Protein AF-A0A151JVS9-F1 (afdb_monomer_lite)

InterPro domains:
  IPR058912 Helix-turn-helix domain, animal [PF26215] (2-55)

pLDDT: mean 80.03, std 19.11, range [36.69, 97.94]

Structure (mmCIF, N/CA/C/O backbone):
data_AF-A0A151JVS9-F1
#
_entry.id   AF-A0A151JVS9-F1
#
loop_
_atom_site.group_PDB
_atom_site.id
_atom_site.type_symbol
_atom_site.label_atom_id
_atom_site.label_alt_id
_atom_site.label_comp_id
_atom_site.label_asym_id
_atom_site.label_entity_id
_atom_site.label_seq_id
_atom_site.pdbx_PDB_ins_code
_atom_site.Cartn_x
_atom_site.Cartn_y
_atom_site.Cartn_z
_atom_site.occupancy
_atom_site.B_iso_or_equiv
_atom_site.auth_seq_id
_atom_site.auth_comp_id
_atom_site.auth_asym_id
_atom_site.auth_atom_id
_atom_site.pdbx_PDB_model_num
ATOM 1 N N . MET A 1 1 ? -5.985 -6.217 -15.878 1.00 60.66 1 MET A N 1
ATOM 2 C CA . MET A 1 1 ? -4.630 -5.765 -15.450 1.00 60.66 1 MET A CA 1
ATOM 3 C C . MET A 1 1 ? -3.987 -4.834 -16.478 1.00 60.66 1 MET A C 1
ATOM 5 O O . MET A 1 1 ? -3.751 -5.251 -17.603 1.00 60.66 1 MET A O 1
ATOM 9 N N . SER A 1 2 ? -3.663 -3.590 -16.106 1.00 65.88 2 SER A N 1
ATOM 10 C CA . SER A 1 2 ? -2.927 -2.672 -16.995 1.00 65.88 2 SER A CA 1
ATOM 11 C C . SER A 1 2 ? -1.510 -3.186 -17.306 1.00 65.88 2 SER A C 1
ATOM 13 O O . SER A 1 2 ? -0.849 -3.736 -16.423 1.00 65.88 2 SER A O 1
ATOM 15 N N . SER A 1 3 ? -1.021 -2.992 -18.534 1.00 77.00 3 SER A N 1
ATOM 16 C CA . SER A 1 3 ? 0.299 -3.479 -18.993 1.00 77.00 3 SER A CA 1
ATOM 17 C C . SER A 1 3 ? 1.478 -2.593 -18.564 1.00 77.00 3 SER A C 1
ATOM 19 O O . SER A 1 3 ? 2.569 -2.686 -19.120 1.00 77.00 3 SER A O 1
ATOM 21 N N . HIS A 1 4 ? 1.268 -1.700 -17.594 1.00 81.81 4 HIS A N 1
ATOM 22 C CA . HIS A 1 4 ? 2.304 -0.790 -17.117 1.00 81.81 4 HIS A CA 1
ATOM 23 C C . HIS A 1 4 ? 3.408 -1.533 -16.346 1.00 81.81 4 HIS A C 1
ATOM 25 O O . HIS A 1 4 ? 3.105 -2.491 -15.622 1.00 81.81 4 HIS A O 1
ATOM 31 N N . PRO A 1 5 ? 4.669 -1.065 -16.429 1.00 91.94 5 PRO A N 1
ATOM 32 C CA . PRO A 1 5 ? 5.775 -1.587 -15.638 1.00 91.94 5 PRO A CA 1
ATOM 33 C C . PRO A 1 5 ? 5.458 -1.669 -14.142 1.00 91.94 5 PRO A C 1
ATOM 35 O O . PRO A 1 5 ? 4.802 -0.792 -13.572 1.00 91.94 5 PRO A O 1
ATOM 38 N N . ILE A 1 6 ? 6.001 -2.692 -13.476 1.00 90.06 6 ILE A N 1
ATOM 39 C CA . ILE A 1 6 ? 5.784 -2.931 -12.040 1.00 90.06 6 ILE A CA 1
ATOM 40 C C . ILE A 1 6 ? 6.189 -1.724 -11.173 1.00 90.06 6 ILE A C 1
ATOM 42 O O . ILE A 1 6 ? 5.555 -1.432 -10.160 1.00 90.06 6 ILE A O 1
ATOM 46 N N . SER A 1 7 ? 7.209 -0.973 -11.602 1.00 92.88 7 SER A N 1
ATOM 47 C CA . SER A 1 7 ? 7.677 0.245 -10.937 1.00 92.88 7 SER A CA 1
ATOM 48 C C . SER A 1 7 ? 6.619 1.348 -10.923 1.00 92.88 7 SER A C 1
ATOM 50 O O . SER A 1 7 ? 6.461 2.011 -9.900 1.00 92.88 7 SER A O 1
ATOM 52 N N . GLN A 1 8 ? 5.865 1.511 -12.014 1.00 92.25 8 GLN A N 1
ATOM 53 C CA . GLN A 1 8 ? 4.785 2.493 -12.106 1.00 92.25 8 GLN A CA 1
ATOM 54 C C . GLN A 1 8 ? 3.618 2.101 -11.202 1.00 92.25 8 GLN A C 1
ATOM 56 O O . GLN A 1 8 ? 3.137 2.922 -10.427 1.00 92.25 8 GLN A O 1
ATOM 61 N N . LYS A 1 9 ? 3.226 0.822 -11.225 1.00 92.44 9 LYS A N 1
ATOM 62 C CA . LYS A 1 9 ? 2.174 0.288 -10.346 1.00 92.44 9 LYS A CA 1
ATOM 63 C C . LYS A 1 9 ? 2.505 0.492 -8.870 1.00 92.44 9 LYS A C 1
ATOM 65 O O . LYS A 1 9 ? 1.663 0.934 -8.095 1.00 92.44 9 LYS A O 1
ATOM 70 N N . ARG A 1 10 ? 3.757 0.234 -8.488 1.00 95.12 10 ARG A N 1
ATOM 71 C CA . ARG A 1 10 ? 4.249 0.505 -7.134 1.00 95.12 10 ARG A CA 1
ATOM 72 C C . ARG A 1 10 ? 4.216 1.995 -6.792 1.00 95.12 10 ARG A C 1
ATOM 74 O O . ARG A 1 10 ? 3.854 2.344 -5.673 1.00 95.12 10 ARG A O 1
ATOM 81 N N . GLY A 1 11 ? 4.570 2.859 -7.744 1.00 96.00 11 GLY A N 1
ATOM 82 C CA . GLY A 1 11 ? 4.489 4.312 -7.585 1.00 96.00 11 GLY A CA 1
ATOM 83 C C . GLY A 1 11 ? 3.085 4.777 -7.196 1.00 96.00 11 GLY A C 1
ATOM 84 O O . GLY A 1 11 ? 2.949 5.532 -6.239 1.00 96.00 11 GLY A O 1
ATOM 85 N N . VAL A 1 12 ? 2.052 4.241 -7.854 1.00 96.06 12 VAL A N 1
ATOM 86 C CA . VAL A 1 12 ? 0.644 4.540 -7.534 1.00 96.06 12 VAL A CA 1
ATOM 87 C C . VAL A 1 12 ? 0.303 4.156 -6.092 1.00 96.06 12 VAL A C 1
ATOM 89 O O . VAL A 1 12 ? -0.253 4.967 -5.354 1.00 96.06 12 VAL A O 1
ATOM 92 N N . VAL A 1 13 ? 0.678 2.946 -5.659 1.00 96.44 13 VAL A N 1
ATOM 93 C CA . VAL A 1 13 ? 0.443 2.494 -4.274 1.00 96.44 13 VAL A CA 1
ATOM 94 C C . VAL A 1 13 ? 1.134 3.425 -3.274 1.00 96.44 13 VAL A C 1
ATOM 96 O O . VAL A 1 13 ? 0.528 3.840 -2.288 1.00 96.44 13 VAL A O 1
ATOM 99 N N . PHE A 1 14 ? 2.392 3.788 -3.532 1.00 95.94 14 PHE A N 1
ATOM 100 C CA . PHE A 1 14 ? 3.165 4.647 -2.633 1.00 95.94 14 PHE A CA 1
ATOM 101 C C . PHE A 1 14 ? 2.568 6.045 -2.527 1.00 95.94 14 PHE A C 1
ATOM 103 O O . PHE A 1 14 ? 2.431 6.551 -1.419 1.00 95.94 14 PHE A O 1
ATOM 110 N N . GLU A 1 15 ? 2.169 6.639 -3.647 1.00 96.19 15 GLU A N 1
ATOM 111 C CA . GLU A 1 15 ? 1.568 7.969 -3.670 1.00 96.19 15 GLU A CA 1
ATOM 112 C C . GLU A 1 15 ? 0.252 8.020 -2.880 1.00 96.19 15 GLU A C 1
ATOM 114 O O . GLU A 1 15 ? 0.025 8.954 -2.109 1.00 96.19 15 GLU A O 1
ATOM 119 N N . MET A 1 16 ? -0.605 7.004 -3.017 1.00 95.88 16 MET A N 1
ATOM 120 C CA . MET A 1 16 ? -1.864 6.921 -2.267 1.00 95.88 16 MET A CA 1
ATOM 121 C C . MET A 1 16 ? -1.632 6.798 -0.753 1.00 95.88 16 MET A C 1
ATOM 123 O O . MET A 1 16 ? -2.305 7.468 0.041 1.00 95.88 16 MET A O 1
ATOM 127 N N . ILE A 1 17 ? -0.662 5.972 -0.346 1.00 95.75 17 ILE A N 1
ATOM 128 C CA . ILE A 1 17 ? -0.288 5.813 1.064 1.00 95.75 17 ILE A CA 1
ATOM 129 C C . ILE A 1 17 ? 0.345 7.091 1.610 1.00 95.75 17 ILE A C 1
ATOM 131 O O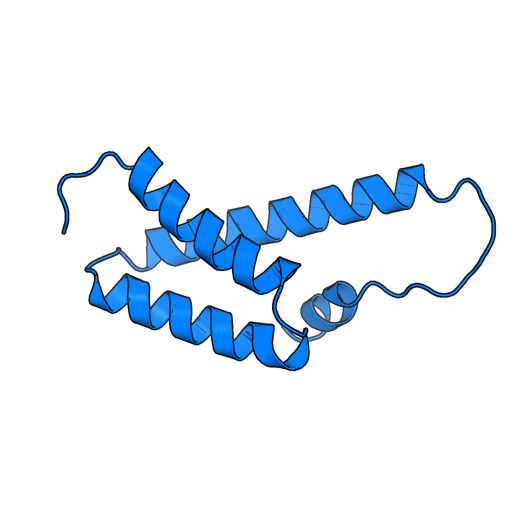 . ILE A 1 17 ? -0.042 7.540 2.684 1.00 95.75 17 ILE A O 1
ATOM 135 N N . ASP A 1 18 ? 1.253 7.718 0.864 1.00 93.56 18 ASP A N 1
ATOM 136 C CA . ASP A 1 18 ? 1.891 8.972 1.264 1.00 93.56 18 ASP A CA 1
ATOM 137 C C . ASP A 1 18 ? 0.858 10.067 1.494 1.00 93.56 18 ASP A C 1
ATOM 139 O O . ASP A 1 18 ? 0.847 10.692 2.549 1.00 93.56 18 ASP A O 1
ATOM 143 N N . ARG A 1 19 ? -0.066 10.273 0.551 1.00 93.06 19 ARG A N 1
ATOM 144 C CA . ARG A 1 19 ? -1.141 11.259 0.717 1.00 93.06 19 ARG A CA 1
ATOM 145 C C . ARG A 1 19 ? -1.971 10.977 1.967 1.00 93.06 19 ARG A C 1
ATOM 147 O O . ARG A 1 19 ? -2.265 11.898 2.721 1.00 93.06 19 ARG A O 1
ATOM 154 N N . THR A 1 20 ? -2.299 9.711 2.221 1.00 93.69 20 THR A N 1
ATOM 155 C CA . THR A 1 20 ? -3.054 9.326 3.420 1.00 93.69 20 THR A CA 1
ATOM 156 C C . THR A 1 20 ? -2.283 9.639 4.696 1.00 93.69 20 THR A C 1
ATOM 158 O O . THR A 1 20 ? -2.833 10.273 5.589 1.00 93.69 20 THR A O 1
ATOM 161 N N . VAL A 1 21 ? -1.013 9.247 4.774 1.00 89.12 21 VAL A N 1
ATOM 162 C CA . VAL A 1 21 ? -0.201 9.441 5.979 1.00 89.12 21 VAL A CA 1
ATOM 163 C C . VAL A 1 21 ? 0.133 10.913 6.200 1.00 89.12 21 VAL A C 1
ATOM 165 O O . VAL A 1 21 ? 0.057 11.366 7.330 1.00 89.12 21 VAL A O 1
ATOM 168 N N . PHE A 1 22 ? 0.484 11.672 5.161 1.00 87.25 22 PHE A N 1
ATOM 169 C CA . PHE A 1 22 ? 0.922 13.062 5.314 1.00 87.25 22 PHE A CA 1
ATOM 170 C C . PHE A 1 22 ? -0.232 14.062 5.446 1.00 87.25 22 PHE A C 1
ATOM 172 O O . PHE A 1 22 ? -0.087 15.044 6.168 1.00 87.25 22 PHE A O 1
ATOM 179 N N . TRP A 1 23 ? -1.352 13.851 4.746 1.00 85.94 23 TRP A N 1
ATOM 180 C CA . TRP A 1 23 ? -2.387 14.885 4.600 1.00 85.94 23 TRP A CA 1
ATOM 181 C C . TRP A 1 23 ? -3.671 14.571 5.358 1.00 85.94 23 TRP A C 1
ATOM 183 O O . TRP A 1 23 ? -4.396 15.491 5.735 1.00 85.94 23 TRP A O 1
ATOM 193 N N . ALA A 1 24 ? -3.994 13.295 5.579 1.00 85.69 24 ALA A N 1
ATOM 194 C CA . ALA A 1 24 ? -5.212 12.960 6.301 1.00 85.69 24 ALA A CA 1
ATOM 195 C C . ALA A 1 24 ? -5.003 13.086 7.815 1.00 85.69 24 ALA A C 1
ATOM 197 O O . ALA A 1 24 ? -3.942 12.771 8.352 1.00 85.69 24 ALA A O 1
ATOM 198 N N . HIS A 1 25 ? -6.056 13.493 8.522 1.00 87.19 25 HIS A N 1
ATOM 199 C CA . HIS A 1 25 ? -6.073 13.449 9.981 1.00 87.19 25 HIS A CA 1
ATOM 200 C C . HIS A 1 25 ? -5.990 11.981 10.463 1.00 87.19 25 HIS A C 1
ATOM 202 O O . HIS A 1 25 ? -6.687 11.138 9.884 1.00 87.19 25 HIS A O 1
ATOM 208 N N . PRO A 1 26 ? -5.230 11.655 11.533 1.00 86.12 26 PRO A N 1
ATOM 209 C CA . PRO A 1 26 ? -4.980 10.274 11.984 1.00 86.12 26 PRO A CA 1
ATOM 210 C C . PRO A 1 26 ? -6.241 9.421 12.139 1.00 86.12 26 PRO A C 1
ATOM 212 O O . PRO A 1 26 ? -6.277 8.259 11.745 1.00 86.12 26 PRO A O 1
ATOM 215 N N . LYS A 1 27 ? -7.320 10.032 12.641 1.00 89.38 27 LYS A N 1
ATOM 216 C CA . LYS A 1 27 ? -8.648 9.407 12.778 1.00 89.38 27 LYS A CA 1
ATOM 217 C C . LYS A 1 27 ? -9.164 8.745 11.487 1.00 89.38 27 LYS A C 1
ATOM 219 O O . LYS A 1 27 ? -9.959 7.813 11.560 1.00 89.38 27 LYS A O 1
ATOM 224 N N . PHE A 1 28 ? -8.751 9.228 10.317 1.00 90.50 28 PHE A N 1
ATOM 225 C CA . PHE A 1 28 ? -9.202 8.725 9.019 1.00 90.50 28 PHE A CA 1
ATOM 226 C C . PHE A 1 28 ? -8.196 7.800 8.335 1.00 90.50 28 PHE A C 1
ATOM 228 O O . PHE A 1 28 ? -8.522 7.249 7.289 1.00 90.50 28 PHE A O 1
ATOM 235 N N . HIS A 1 29 ? -7.003 7.587 8.898 1.00 88.88 29 HIS A N 1
ATOM 236 C CA . HIS A 1 29 ? -5.952 6.791 8.253 1.00 88.88 29 HIS A CA 1
ATOM 237 C C . HIS A 1 29 ? -6.408 5.366 7.963 1.00 88.88 29 HIS A C 1
ATOM 239 O O . HIS A 1 29 ? -6.344 4.940 6.814 1.00 88.88 29 HIS A O 1
ATOM 245 N N . SER A 1 30 ? -6.959 4.663 8.955 1.00 91.19 30 SER A N 1
ATOM 246 C CA . SER A 1 30 ? -7.428 3.284 8.773 1.00 91.19 30 SER A CA 1
ATOM 247 C C . SER A 1 30 ? -8.516 3.190 7.702 1.00 91.19 30 SER A C 1
ATOM 249 O O . SER A 1 30 ? -8.445 2.346 6.813 1.00 91.19 30 SER A O 1
ATOM 251 N N . LYS A 1 31 ? -9.490 4.110 7.727 1.00 95.38 31 LYS A N 1
ATOM 252 C CA . LYS A 1 31 ? -10.574 4.151 6.734 1.00 95.38 31 LYS A CA 1
ATOM 253 C C . LYS A 1 31 ? -10.048 4.452 5.326 1.00 95.38 31 LYS A C 1
ATOM 255 O O . LYS A 1 31 ? -10.496 3.837 4.364 1.00 95.38 31 LYS A O 1
ATOM 260 N N . ASN A 1 32 ? -9.086 5.363 5.208 1.00 94.81 32 ASN A N 1
ATOM 261 C CA . ASN A 1 32 ? -8.486 5.735 3.930 1.00 94.81 32 ASN A CA 1
ATOM 262 C C . ASN A 1 32 ? -7.621 4.604 3.358 1.00 94.81 32 ASN A C 1
ATOM 264 O O . ASN A 1 32 ? -7.666 4.362 2.156 1.00 94.81 32 ASN A O 1
ATOM 268 N N . ILE A 1 33 ? -6.888 3.870 4.200 1.00 94.56 33 ILE A N 1
ATOM 269 C CA . ILE A 1 33 ? -6.103 2.705 3.768 1.00 94.56 33 ILE A CA 1
ATOM 270 C C . ILE A 1 33 ? -7.026 1.589 3.268 1.00 94.56 33 ILE A C 1
ATOM 272 O O . ILE A 1 33 ? -6.766 1.031 2.205 1.00 94.56 33 ILE A O 1
ATOM 276 N N . ILE A 1 34 ? -8.131 1.305 3.968 1.00 96.88 34 ILE A N 1
ATOM 277 C CA . ILE A 1 34 ? -9.138 0.335 3.501 1.00 96.88 34 ILE A CA 1
ATOM 278 C C . ILE A 1 34 ? -9.689 0.756 2.134 1.00 96.88 34 ILE A C 1
ATOM 280 O O . ILE A 1 34 ? -9.695 -0.042 1.199 1.00 96.88 34 ILE A O 1
ATOM 284 N N . PHE A 1 35 ? -10.060 2.030 1.983 1.00 97.31 35 PHE A N 1
ATOM 285 C CA . PHE A 1 35 ? -10.543 2.568 0.711 1.00 97.31 35 PHE A CA 1
ATOM 286 C C . PHE A 1 35 ? -9.511 2.438 -0.426 1.00 97.31 35 PHE A C 1
ATOM 288 O O . PHE A 1 35 ? -9.868 2.117 -1.562 1.00 97.31 35 PHE A O 1
ATOM 295 N N . ILE A 1 36 ? -8.223 2.644 -0.133 1.00 96.94 36 ILE A N 1
ATOM 296 C CA . ILE A 1 36 ? -7.132 2.439 -1.097 1.00 96.94 36 ILE A CA 1
ATOM 297 C C . ILE A 1 36 ? -7.042 0.969 -1.510 1.00 96.94 36 ILE A C 1
ATOM 299 O O . ILE A 1 36 ? -6.968 0.688 -2.704 1.00 96.94 36 ILE A O 1
ATOM 303 N N . ILE A 1 37 ? -7.083 0.034 -0.556 1.00 97.50 37 ILE A N 1
ATOM 304 C CA . ILE A 1 37 ? -7.032 -1.407 -0.845 1.00 97.50 37 ILE A CA 1
ATOM 305 C C . ILE A 1 37 ? -8.209 -1.804 -1.739 1.00 97.50 37 ILE A C 1
ATOM 307 O O . ILE A 1 37 ? -7.997 -2.405 -2.789 1.00 97.50 37 ILE A O 1
ATOM 311 N N . GLU A 1 38 ? -9.433 -1.408 -1.384 1.00 97.94 38 GLU A N 1
ATOM 312 C CA . GLU A 1 38 ? -10.625 -1.670 -2.198 1.00 97.94 38 GLU A CA 1
ATOM 313 C C . GLU A 1 38 ? -10.491 -1.101 -3.616 1.00 97.94 38 GLU A C 1
ATOM 315 O O . GLU A 1 38 ? -10.855 -1.756 -4.594 1.00 97.94 38 GLU A O 1
ATOM 320 N N . THR A 1 39 ? -9.946 0.111 -3.741 1.00 97.19 39 THR A N 1
ATOM 321 C CA . THR A 1 39 ? -9.718 0.757 -5.038 1.00 97.19 39 THR A CA 1
ATOM 322 C C . THR A 1 39 ? -8.691 -0.010 -5.869 1.00 97.19 39 THR A C 1
ATOM 324 O O . THR A 1 39 ? -8.913 -0.232 -7.057 1.00 97.19 39 THR A O 1
ATOM 327 N N . LEU A 1 40 ? -7.584 -0.455 -5.273 1.00 96.00 40 LEU A N 1
ATOM 328 C CA . LEU A 1 40 ? -6.543 -1.213 -5.970 1.00 96.00 40 LEU A CA 1
ATOM 329 C C . LEU A 1 40 ? -7.040 -2.597 -6.403 1.00 96.00 40 LEU A C 1
ATOM 331 O O . LEU A 1 40 ? -6.803 -2.995 -7.543 1.00 96.00 40 LEU A O 1
ATOM 335 N N . VAL A 1 41 ? -7.797 -3.289 -5.546 1.00 96.69 41 VAL A N 1
ATOM 336 C CA . VAL A 1 41 ? -8.434 -4.573 -5.880 1.00 96.69 41 VAL A CA 1
ATOM 337 C C . VAL A 1 41 ? -9.399 -4.412 -7.056 1.00 96.69 41 VAL A C 1
ATOM 339 O O . VAL A 1 41 ? -9.340 -5.192 -8.002 1.00 96.69 41 VAL A O 1
ATOM 342 N N . LYS A 1 42 ? -10.220 -3.352 -7.064 1.00 96.75 42 LYS A N 1
ATOM 343 C CA . LYS A 1 42 ? -11.101 -3.019 -8.201 1.00 96.75 42 LYS A CA 1
ATOM 344 C C . LYS A 1 42 ? -10.343 -2.725 -9.503 1.00 96.75 42 LYS A C 1
ATOM 346 O O . LYS A 1 42 ? -10.945 -2.775 -10.568 1.00 96.75 42 LYS A O 1
ATOM 351 N N . ASN A 1 43 ? -9.048 -2.416 -9.430 1.00 93.62 43 ASN A N 1
ATOM 352 C CA . ASN A 1 43 ? -8.172 -2.176 -10.580 1.00 93.62 43 ASN A CA 1
ATOM 353 C C . ASN A 1 43 ? -7.304 -3.403 -10.942 1.00 93.62 43 ASN A C 1
ATOM 355 O O . ASN A 1 43 ? -6.266 -3.257 -11.596 1.00 93.62 43 ASN A O 1
ATOM 359 N N . ASP A 1 44 ? -7.706 -4.607 -10.518 1.00 94.44 44 ASP A N 1
ATOM 360 C CA . ASP A 1 44 ? -6.995 -5.876 -10.727 1.00 94.44 44 ASP A CA 1
ATOM 361 C C . ASP A 1 44 ? -5.554 -5.882 -10.191 1.00 94.44 44 ASP A C 1
ATOM 363 O O . ASP A 1 44 ? -4.657 -6.500 -10.779 1.00 94.44 44 ASP A O 1
ATOM 367 N N . TYR A 1 45 ? -5.274 -5.163 -9.104 1.00 95.00 45 TYR A N 1
ATOM 368 C CA . TYR A 1 45 ? -3.990 -5.325 -8.430 1.00 95.00 45 TYR A CA 1
ATOM 369 C C . TYR A 1 45 ? -4.022 -6.621 -7.602 1.00 95.00 45 TYR A C 1
ATOM 371 O O . TYR A 1 45 ? -4.975 -6.828 -6.849 1.00 95.00 45 TYR A O 1
ATOM 379 N N . PRO A 1 46 ? -2.999 -7.491 -7.700 1.00 95.75 46 PRO A N 1
ATOM 380 C CA . PRO A 1 46 ? -2.925 -8.690 -6.870 1.00 95.75 46 PRO A CA 1
ATOM 381 C C . PRO A 1 46 ? -2.860 -8.317 -5.387 1.00 95.75 46 PRO A C 1
ATOM 383 O O . PRO A 1 46 ? -2.122 -7.401 -5.023 1.00 95.75 46 PRO A O 1
ATOM 386 N N . LEU A 1 47 ? -3.592 -9.033 -4.531 1.00 95.94 47 LEU A N 1
ATOM 387 C CA . LEU A 1 47 ? -3.641 -8.739 -3.093 1.00 95.94 47 LEU A CA 1
ATOM 388 C C . LEU A 1 47 ? -2.255 -8.774 -2.445 1.00 95.94 47 LEU A C 1
ATOM 390 O O . LEU A 1 47 ? -1.896 -7.823 -1.756 1.00 95.94 47 LEU A O 1
ATOM 394 N N . ASP A 1 48 ? -1.457 -9.800 -2.740 1.00 96.38 48 ASP A N 1
ATOM 395 C CA . ASP A 1 48 ? -0.092 -9.927 -2.212 1.00 96.38 48 ASP A CA 1
ATOM 396 C C . ASP A 1 48 ? 0.757 -8.707 -2.586 1.00 96.38 48 ASP A C 1
ATOM 398 O O . ASP A 1 48 ? 1.387 -8.080 -1.738 1.00 96.38 48 ASP A O 1
ATOM 402 N N . PHE A 1 49 ? 0.663 -8.269 -3.847 1.00 95.56 49 PHE A N 1
ATOM 403 C CA . PHE A 1 49 ? 1.347 -7.068 -4.317 1.00 95.56 49 PHE A CA 1
ATOM 404 C C . PHE A 1 49 ? 0.902 -5.815 -3.551 1.00 95.56 49 PHE A C 1
ATOM 406 O O . PHE A 1 49 ? 1.738 -4.972 -3.218 1.00 95.56 49 PHE A O 1
ATOM 413 N N . ILE A 1 50 ? -0.396 -5.662 -3.278 1.00 96.50 50 ILE A N 1
ATOM 414 C CA . ILE A 1 50 ? -0.925 -4.521 -2.524 1.00 96.50 50 ILE A CA 1
ATOM 415 C C . ILE A 1 50 ? -0.365 -4.538 -1.098 1.00 96.50 50 ILE A C 1
ATOM 417 O O . ILE A 1 50 ? 0.240 -3.552 -0.671 1.00 96.50 50 ILE A O 1
ATOM 421 N N . PHE A 1 51 ? -0.534 -5.646 -0.375 1.00 96.44 51 PHE A N 1
ATOM 422 C CA . PHE A 1 51 ? -0.137 -5.744 1.028 1.00 96.44 51 PHE A CA 1
ATOM 423 C C . PHE A 1 51 ? 1.373 -5.593 1.216 1.00 96.44 51 PHE A C 1
ATOM 425 O O . PHE A 1 51 ? 1.794 -4.822 2.082 1.00 96.44 51 PHE A O 1
ATOM 4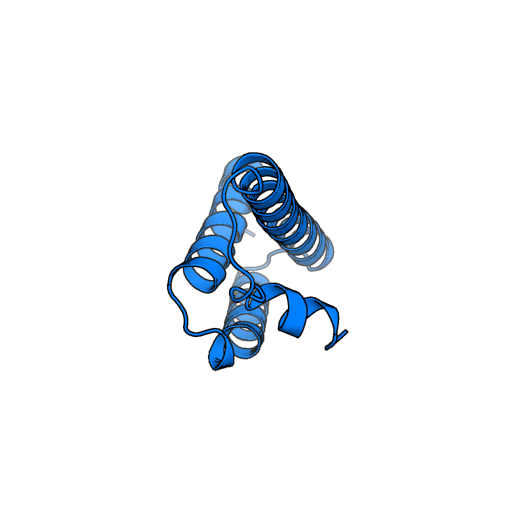32 N N . ASP A 1 52 ? 2.185 -6.226 0.369 1.00 96.62 52 ASP A N 1
ATOM 433 C CA . ASP A 1 52 ? 3.644 -6.126 0.438 1.00 96.62 52 ASP A CA 1
ATOM 434 C C . ASP A 1 52 ? 4.120 -4.683 0.259 1.00 96.62 52 ASP A C 1
ATOM 436 O O . ASP A 1 52 ? 4.934 -4.180 1.039 1.00 96.62 52 ASP A O 1
ATOM 440 N N . ASN A 1 53 ? 3.584 -3.978 -0.743 1.00 96.62 53 ASN A N 1
ATOM 441 C CA . ASN A 1 53 ? 4.002 -2.610 -1.037 1.00 96.62 53 ASN A CA 1
ATOM 442 C C . ASN A 1 53 ? 3.480 -1.604 -0.003 1.00 96.62 53 ASN A C 1
ATOM 444 O O . ASN A 1 53 ? 4.225 -0.695 0.370 1.00 96.62 53 ASN A O 1
ATOM 448 N N . ILE A 1 54 ? 2.250 -1.763 0.502 1.00 95.88 54 ILE A N 1
ATOM 449 C CA . ILE A 1 54 ? 1.726 -0.920 1.589 1.00 95.88 54 ILE A CA 1
ATOM 450 C C . ILE A 1 54 ? 2.566 -1.113 2.856 1.00 95.88 54 ILE A C 1
ATOM 452 O O . ILE A 1 54 ? 3.012 -0.131 3.451 1.00 95.88 54 ILE A O 1
ATOM 456 N N . ASN A 1 55 ? 2.841 -2.362 3.242 1.00 94.69 55 ASN A N 1
ATOM 457 C CA . ASN A 1 55 ? 3.612 -2.672 4.444 1.00 94.69 55 ASN A CA 1
ATOM 458 C C . ASN A 1 55 ? 5.055 -2.154 4.338 1.00 94.69 55 ASN A C 1
ATOM 460 O O . ASN A 1 55 ? 5.551 -1.479 5.242 1.00 94.69 55 ASN A O 1
ATOM 464 N N . ALA A 1 56 ? 5.715 -2.389 3.199 1.00 94.31 56 ALA A N 1
ATOM 465 C CA . ALA A 1 56 ? 7.044 -1.846 2.931 1.00 94.31 56 ALA A CA 1
ATOM 466 C C . ALA A 1 56 ? 7.063 -0.310 3.010 1.00 94.31 56 ALA A C 1
ATOM 468 O O . ALA A 1 56 ? 7.996 0.272 3.574 1.00 94.31 56 ALA A O 1
ATOM 469 N N . ARG A 1 57 ? 6.024 0.360 2.491 1.00 94.62 57 ARG A N 1
ATOM 470 C CA . ARG A 1 57 ? 5.939 1.822 2.521 1.00 94.62 57 ARG A CA 1
ATOM 471 C C . ARG A 1 57 ? 5.733 2.363 3.931 1.00 94.62 57 ARG A C 1
ATOM 473 O O . ARG A 1 57 ? 6.472 3.260 4.331 1.00 94.62 57 ARG A O 1
ATOM 480 N N . LEU A 1 58 ? 4.786 1.810 4.686 1.00 91.69 58 LEU A N 1
ATOM 481 C CA . LEU A 1 58 ? 4.522 2.218 6.069 1.00 91.69 58 LEU A CA 1
ATOM 482 C C . LEU A 1 58 ? 5.761 2.024 6.949 1.00 91.69 58 LEU A C 1
ATOM 484 O O . LEU A 1 58 ? 6.160 2.954 7.647 1.00 91.69 58 LEU A O 1
ATOM 488 N N . LYS A 1 59 ? 6.449 0.879 6.832 1.00 90.38 59 LYS A N 1
ATOM 489 C CA . LYS A 1 59 ? 7.727 0.636 7.525 1.00 90.38 59 LYS A CA 1
ATOM 490 C C . LYS A 1 59 ? 8.777 1.692 7.183 1.00 90.38 59 LYS A C 1
ATOM 492 O O . LYS A 1 59 ? 9.447 2.199 8.080 1.00 90.38 59 LYS A O 1
ATOM 497 N N . SER A 1 60 ? 8.905 2.058 5.905 1.00 90.38 60 SER A N 1
ATOM 498 C CA . SER A 1 60 ? 9.841 3.102 5.469 1.00 90.38 60 SER A CA 1
ATOM 499 C C . SER A 1 60 ? 9.506 4.475 6.062 1.00 90.38 60 SER A C 1
ATOM 501 O O . SER A 1 60 ? 10.413 5.186 6.495 1.00 90.38 60 SER A O 1
ATOM 503 N N . LEU A 1 61 ? 8.223 4.843 6.117 1.00 86.88 61 LEU A N 1
ATOM 504 C CA . LEU A 1 61 ? 7.778 6.110 6.705 1.00 86.88 61 LEU A CA 1
ATOM 505 C C . LEU A 1 61 ? 8.028 6.147 8.219 1.00 86.88 61 LEU A C 1
ATOM 507 O O . LEU A 1 61 ? 8.580 7.128 8.715 1.00 86.88 61 LEU A O 1
ATOM 511 N N . CYS A 1 62 ? 7.717 5.062 8.934 1.00 80.50 62 CYS A N 1
ATOM 512 C CA . CYS A 1 62 ? 7.994 4.949 10.367 1.00 80.50 62 CYS A CA 1
ATOM 513 C C . CYS A 1 62 ? 9.497 5.035 10.663 1.00 80.50 62 CYS A C 1
ATOM 515 O O . CYS A 1 62 ? 9.908 5.821 11.511 1.00 80.50 62 CYS A O 1
ATOM 517 N N . TYR A 1 63 ? 10.331 4.296 9.923 1.00 77.25 63 TYR A N 1
ATOM 518 C CA . TYR A 1 63 ? 11.783 4.302 10.119 1.00 77.25 63 TYR A CA 1
ATOM 519 C C . TYR A 1 63 ? 12.400 5.692 9.908 1.00 77.25 63 TYR A C 1
ATOM 521 O O . TYR A 1 63 ? 13.192 6.153 10.730 1.00 77.25 63 TYR A O 1
ATOM 529 N N . LYS A 1 64 ? 11.999 6.400 8.841 1.00 70.12 64 LYS A N 1
ATOM 530 C CA . LYS A 1 64 ? 12.448 7.779 8.583 1.00 70.12 64 LYS A CA 1
ATOM 531 C C . LYS A 1 64 ? 12.072 8.725 9.722 1.00 70.12 64 LYS A C 1
ATOM 533 O O . LYS A 1 64 ? 12.872 9.583 10.087 1.00 70.12 64 LYS A O 1
ATOM 538 N N . GLN A 1 65 ? 10.884 8.553 10.298 1.00 65.88 65 GLN A N 1
ATOM 539 C CA . GLN A 1 65 ? 10.428 9.371 11.416 1.00 65.88 65 GLN A CA 1
ATOM 540 C C . GLN A 1 65 ? 11.220 9.082 12.701 1.00 65.88 65 GLN A C 1
ATOM 542 O O . GLN A 1 65 ? 11.609 10.020 13.395 1.00 65.88 65 GLN A O 1
ATOM 547 N N . THR A 1 66 ? 11.515 7.811 12.999 1.00 63.53 66 THR A N 1
ATOM 548 C CA . THR A 1 66 ? 12.341 7.424 14.157 1.00 63.53 66 THR A CA 1
ATOM 549 C C . THR A 1 66 ? 13.774 7.940 14.035 1.00 63.53 66 THR A C 1
ATOM 551 O O . THR A 1 66 ? 14.327 8.438 15.014 1.00 63.53 66 THR A O 1
ATOM 554 N N . LEU A 1 67 ? 14.374 7.873 12.840 1.00 61.84 67 LEU A N 1
ATOM 555 C CA . LEU A 1 67 ? 15.692 8.464 12.599 1.00 61.84 67 LEU A CA 1
ATOM 556 C C . LEU A 1 67 ? 15.682 9.974 12.844 1.00 61.84 67 LEU A C 1
ATOM 558 O O . LEU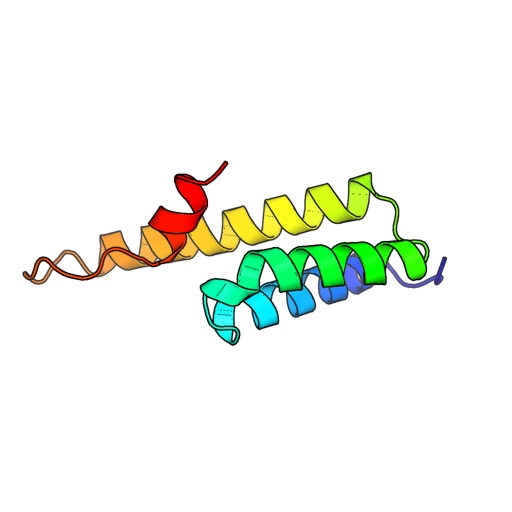 A 1 67 ? 16.541 10.466 13.568 1.00 61.84 67 LEU A O 1
ATOM 562 N N . LYS A 1 68 ? 14.679 10.685 12.312 1.00 62.62 68 LYS A N 1
ATOM 563 C CA . LYS A 1 68 ? 14.526 12.129 12.519 1.00 62.62 68 LYS A CA 1
ATOM 564 C C . LYS A 1 68 ? 14.436 12.485 14.009 1.00 62.62 68 LYS A C 1
ATOM 566 O O . LYS A 1 68 ? 15.152 13.360 14.473 1.00 62.62 68 LYS A O 1
ATOM 571 N N . GLN A 1 69 ? 13.643 11.743 14.782 1.00 59.75 69 GLN A N 1
ATOM 572 C CA . GLN A 1 69 ? 13.525 11.949 16.231 1.00 59.75 69 GLN A CA 1
ATOM 573 C C . GLN A 1 69 ? 14.832 11.713 16.986 1.00 59.75 69 GLN A C 1
ATOM 575 O O . GLN A 1 69 ? 15.111 12.423 17.942 1.00 59.75 69 GLN A O 1
ATOM 580 N N . ASN A 1 70 ? 15.637 10.725 16.594 1.00 58.38 70 ASN A N 1
ATOM 581 C CA . ASN A 1 70 ? 16.930 10.489 17.239 1.00 58.38 70 ASN A CA 1
ATOM 582 C C . ASN A 1 70 ? 17.963 11.571 16.895 1.00 58.38 70 ASN A C 1
ATOM 584 O O . ASN A 1 70 ? 18.849 11.825 17.702 1.00 58.38 70 ASN A O 1
ATOM 588 N N . SER A 1 71 ? 17.844 12.218 15.733 1.00 59.38 71 SER A N 1
ATOM 589 C CA . SER A 1 71 ? 18.655 13.388 15.376 1.00 59.38 71 SER A CA 1
ATOM 590 C C . SER A 1 71 ? 18.225 14.657 16.122 1.00 59.38 71 SER A C 1
ATOM 592 O O . SER A 1 71 ? 19.085 15.442 16.513 1.00 59.38 71 SER A O 1
ATOM 594 N N . ASP A 1 72 ? 16.920 14.826 16.362 1.00 56.53 72 ASP A N 1
ATOM 595 C CA . ASP A 1 72 ? 16.341 16.011 17.016 1.00 56.53 72 ASP A CA 1
ATOM 596 C C . ASP A 1 72 ? 16.399 15.951 18.563 1.00 56.53 72 ASP A C 1
ATOM 598 O O . ASP A 1 72 ? 16.248 16.969 19.230 1.00 56.53 72 ASP A O 1
ATOM 602 N N . LYS A 1 73 ? 16.691 14.786 19.163 1.00 52.75 73 LYS A N 1
ATOM 603 C CA . LYS A 1 73 ? 16.820 14.573 20.626 1.00 52.75 73 LYS A CA 1
ATOM 604 C C . LYS A 1 73 ? 18.041 15.236 21.293 1.00 52.75 73 LYS A C 1
ATOM 606 O O . LYS A 1 73 ? 18.337 14.931 22.444 1.00 52.75 73 LYS A O 1
ATOM 611 N N . ASN A 1 74 ? 18.736 16.142 20.607 1.00 53.66 74 ASN A N 1
ATOM 612 C CA . ASN A 1 74 ? 19.804 16.961 21.194 1.00 53.66 74 ASN A CA 1
ATOM 613 C C . ASN A 1 74 ? 19.311 18.299 21.778 1.00 53.66 74 ASN A C 1
ATOM 615 O O . ASN A 1 74 ? 20.132 19.115 22.189 1.00 53.66 74 ASN A O 1
ATOM 619 N N . THR A 1 75 ? 18.002 18.534 21.847 1.00 49.47 75 THR A N 1
ATOM 620 C CA . THR A 1 75 ? 17.424 19.664 22.584 1.00 49.47 75 THR A CA 1
ATOM 621 C C . THR A 1 75 ? 16.217 19.193 23.382 1.00 49.47 75 THR A C 1
ATOM 623 O O . THR A 1 75 ? 15.310 18.576 22.820 1.00 49.47 75 THR A O 1
ATOM 626 N N . ASP A 1 76 ? 16.269 19.456 24.686 1.00 57.97 76 ASP A N 1
ATOM 627 C CA . ASP A 1 76 ? 15.228 19.211 25.680 1.00 57.97 76 ASP A CA 1
ATOM 628 C C . ASP A 1 76 ? 13.845 19.659 25.183 1.00 57.97 76 ASP A C 1
ATOM 630 O O . ASP A 1 76 ? 13.682 20.789 24.734 1.00 57.97 76 ASP A O 1
ATOM 634 N N . ASP A 1 77 ? 12.875 18.743 25.195 1.00 46.97 77 ASP A N 1
ATOM 635 C CA . ASP A 1 77 ? 11.579 18.915 25.861 1.00 46.97 77 ASP A CA 1
ATOM 636 C C . ASP A 1 77 ? 10.618 17.775 25.484 1.00 46.97 77 ASP A C 1
ATOM 638 O O . ASP A 1 77 ? 10.332 17.449 24.327 1.00 46.97 77 ASP A O 1
ATOM 642 N N . MET A 1 78 ? 10.135 17.130 26.538 1.00 57.00 78 MET A N 1
ATOM 643 C CA . MET A 1 78 ? 9.138 16.075 26.549 1.00 57.00 78 MET A CA 1
ATOM 644 C C . MET A 1 78 ? 7.761 16.655 26.205 1.00 57.00 78 MET A C 1
ATOM 646 O O . MET A 1 78 ? 7.118 17.194 27.089 1.00 57.00 78 MET A O 1
ATOM 650 N N . GLU A 1 79 ? 7.309 16.523 24.953 1.00 49.22 79 GLU A N 1
ATOM 651 C CA . GLU A 1 79 ? 5.894 16.325 24.556 1.00 49.22 79 GLU A CA 1
ATOM 652 C C . GLU A 1 79 ? 5.743 16.345 23.024 1.00 49.22 79 GLU A C 1
ATOM 654 O O . GLU A 1 79 ? 5.278 17.294 22.397 1.00 49.22 79 GLU A O 1
ATOM 659 N N . ASN A 1 80 ? 6.123 15.254 2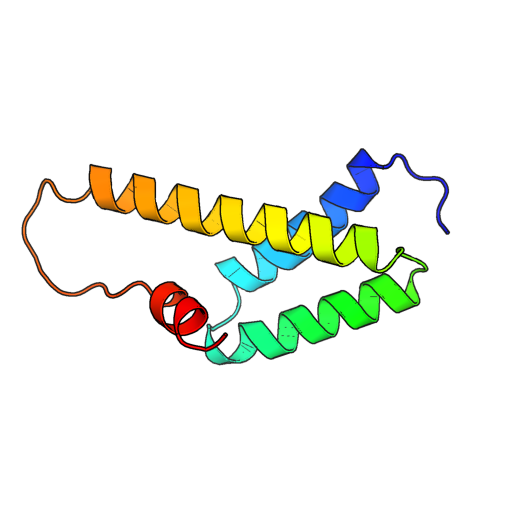2.366 1.00 50.22 80 ASN A N 1
ATOM 660 C CA . ASN A 1 80 ? 5.594 14.971 21.035 1.00 50.22 80 ASN A CA 1
ATOM 661 C C . ASN A 1 80 ? 5.526 13.461 20.864 1.00 50.22 80 ASN A C 1
ATOM 663 O O . ASN A 1 80 ? 6.380 12.849 20.222 1.00 50.22 80 ASN A O 1
ATOM 667 N N . ILE A 1 81 ? 4.542 12.834 21.520 1.00 55.56 81 ILE A N 1
ATOM 668 C CA . ILE A 1 81 ? 4.223 11.439 21.225 1.00 55.56 81 ILE A CA 1
ATOM 669 C C . ILE A 1 81 ? 3.780 11.428 19.761 1.00 55.56 81 ILE A C 1
ATOM 671 O O . ILE A 1 81 ? 2.738 12.002 19.435 1.00 55.56 81 ILE A O 1
ATOM 675 N N . PRO A 1 82 ? 4.551 10.814 18.854 1.00 60.84 82 PRO A N 1
ATOM 676 C CA . PRO A 1 82 ? 4.192 10.799 17.452 1.00 60.84 82 PRO A CA 1
ATOM 677 C C . PRO A 1 82 ? 2.882 10.028 17.349 1.00 60.84 82 PRO A C 1
ATOM 679 O O . PRO A 1 82 ? 2.807 8.881 17.768 1.00 60.84 82 PRO A O 1
ATOM 682 N N . TRP A 1 83 ? 1.856 10.636 16.770 1.00 54.81 83 TRP A N 1
ATOM 683 C CA . TRP A 1 83 ? 0.610 10.008 16.321 1.00 54.81 83 TRP A CA 1
ATOM 684 C C . TRP A 1 83 ? 0.743 8.583 15.740 1.00 54.81 83 TRP A C 1
ATOM 686 O O . TRP A 1 83 ? -0.170 7.778 15.888 1.00 54.81 83 TRP A O 1
ATOM 696 N N . ILE A 1 84 ? 1.887 8.224 15.144 1.00 51.38 84 ILE A N 1
ATOM 697 C CA . ILE A 1 84 ? 2.187 6.863 14.667 1.00 51.38 84 ILE A CA 1
ATOM 698 C C . 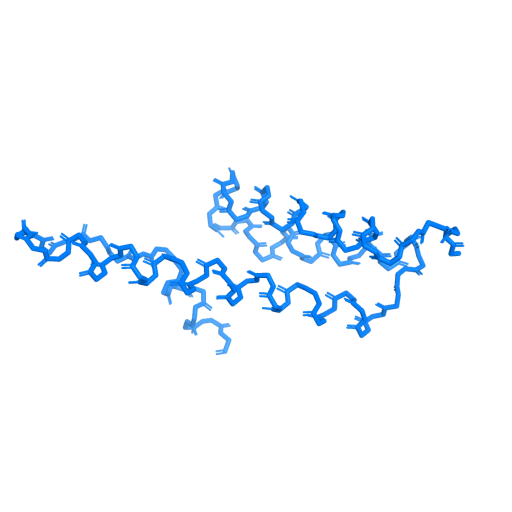ILE A 1 84 ? 2.323 5.839 15.809 1.00 51.38 84 ILE A C 1
ATOM 700 O O . ILE A 1 84 ? 1.976 4.677 15.618 1.00 51.38 84 ILE A O 1
ATOM 704 N N . THR A 1 85 ? 2.744 6.235 17.012 1.00 48.47 85 THR A N 1
ATOM 705 C CA . THR A 1 85 ? 2.756 5.355 18.191 1.00 48.47 85 THR A CA 1
ATOM 706 C C . THR A 1 85 ? 1.347 4.846 18.509 1.00 48.47 85 THR A C 1
ATOM 708 O O . THR A 1 85 ? 1.193 3.693 18.890 1.00 48.47 85 THR A O 1
ATOM 711 N N . ILE A 1 86 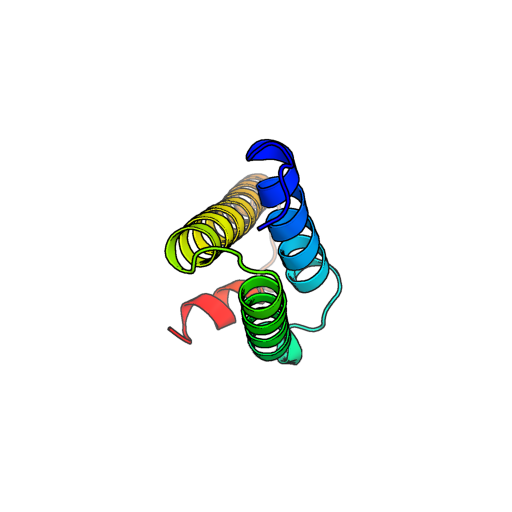? 0.301 5.641 18.248 1.00 49.38 86 ILE A N 1
ATOM 712 C CA . ILE A 1 86 ? -1.101 5.213 18.408 1.00 49.38 86 ILE A CA 1
ATOM 713 C C . ILE A 1 86 ? -1.474 4.131 17.377 1.00 49.38 86 ILE A C 1
ATOM 715 O O . ILE A 1 86 ? -2.245 3.230 17.691 1.00 49.38 86 ILE A O 1
ATOM 719 N N . ILE A 1 87 ? -0.894 4.170 16.171 1.00 48.44 87 ILE A N 1
ATOM 720 C CA . ILE A 1 87 ? -1.114 3.150 15.129 1.00 48.44 87 ILE A CA 1
ATOM 721 C C . ILE A 1 87 ? -0.416 1.831 15.495 1.00 48.44 87 ILE A C 1
ATOM 723 O O . ILE A 1 87 ? -0.960 0.766 15.224 1.00 48.44 87 ILE A O 1
ATOM 727 N N . ILE A 1 88 ? 0.748 1.890 16.150 1.00 43.31 88 ILE A N 1
ATOM 728 C CA . ILE A 1 88 ? 1.487 0.697 16.602 1.00 43.31 88 ILE A CA 1
ATOM 729 C C . ILE A 1 88 ? 0.750 -0.041 17.735 1.00 43.31 88 ILE A C 1
ATOM 731 O O . ILE A 1 88 ? 0.838 -1.258 17.802 1.00 43.31 88 ILE A O 1
ATOM 735 N N . PHE A 1 89 ? -0.003 0.654 18.596 1.00 36.69 89 PHE A N 1
ATOM 736 C CA . PHE A 1 89 ? -0.769 0.022 19.685 1.00 36.69 89 PHE A CA 1
ATOM 737 C C . PHE A 1 89 ? -2.151 -0.521 19.271 1.00 36.69 89 PHE A C 1
ATOM 739 O O . PHE A 1 89 ? -2.835 -1.120 20.098 1.00 36.69 89 PHE A O 1
ATOM 746 N N . LEU A 1 90 ? -2.581 -0.311 18.021 1.00 38.25 90 LEU A N 1
ATOM 747 C CA . LEU A 1 90 ? -3.896 -0.736 17.514 1.00 38.25 90 LEU A CA 1
ATOM 748 C C . LEU A 1 90 ? -3.853 -1.977 16.598 1.00 38.25 90 LEU A C 1
ATOM 750 O O . LEU A 1 90 ? -4.884 -2.316 16.017 1.00 38.25 90 LEU A O 1
ATOM 754 N N . PHE A 1 91 ? -2.706 -2.658 16.489 1.00 38.75 91 PHE A N 1
ATOM 755 C CA . PHE A 1 91 ? -2.549 -3.933 15.776 1.00 38.75 91 PHE A CA 1
ATOM 756 C C . PHE A 1 91 ? -1.794 -4.965 16.612 1.00 38.75 91 PHE A C 1
ATOM 758 O O . PHE A 1 91 ? -0.768 -4.589 17.219 1.00 38.75 91 PHE A O 1
#

Organism: NCBI:txid34720

Foldseek 3Di:
DDPDDPVVVLVVLLVQLCCLVPPPDLVCSVVSLVVSLVVCVVVVDDNVSNVVSSVVNVVVVVVVVVVVCVVVVPDDDDDDPDSVVVVVVPD

Radius of gyration: 15.47 Å; chains: 1; bounding box: 31×30×46 Å

Sequence (91 aa):
MSSHPISQKRGVVFEMIDRTVFWAHPKFHSKNIIFIIETLVKNDYPLDFIFDNINARLKSLCYKQTLKQNSDKNTDDMENIPWITIIIFLF

Secondary structure (DSSP, 8-state):
-----HHHHHHHHHHHHHHHHHHS-GGGHHHHHHHHHHHHHHTT--HHHHHHHHHHHHHHHHHHHHHHHHHHTTS-------HHHHHHTT-